Protein AF-A0A3D3CHS8-F1 (afdb_monomer)

Nearest PDB structures (foldseek):
  8iwb-assembly5_E  TM=4.661E-01  e=5.434E-06  Ureaplasma parvum serovar 3 str. ATCC 700970
  8jrm-assembly1_A  TM=3.631E-01  e=4.627E-04  Ureaplasma parvum serovar 3 str. ATCC 700970

pLDDT: mean 80.18, std 23.28, range [36.84, 98.38]

Secondary structure (DSSP, 8-state):
------SSSSSSSTTTSTTSS----------TTS----EEEEE-SSS-SEEEEE-SSS-SEEEEE-SS---STTEEEE-SSS-SEEEEE-SSS-SEEEEE-SS--B--

Radius of gyration: 22.26 Å; Cα contacts (8 Å, |Δi|>4): 187; chains: 1; bounding box: 51×74×25 Å

Foldseek 3Di:
DDDDPDPPPPVVVVVVVVVPPPPPVLPDPDDLQPAQDWWEEEEDADDWNWAEEEDDPDFQWEAEEDCDDRPHHRYYDYDDDDTPTYYYYDNDDTPGYYYYDNDDTHGD

Mean predicted aligned 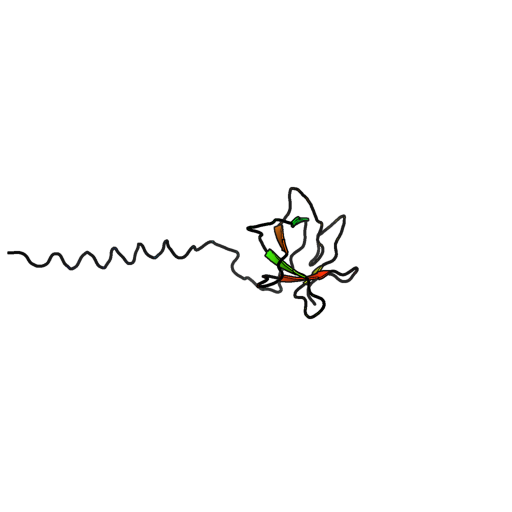error: 12.88 Å

Sequence (108 aa):
MTWAKRGALLLAVAALLALSVGWRPGYAAKGAKERAPHGRVRVVEQSADFRVQVVEHFPDLRVQVVEHFPDKAGRWQFVEHSADFTVQFVTSFPDLRVRFVEAFPGPP

Solvent-accessible surface area (backbone atoms only — not comparable to full-atom values): 6698 Å² total; per-residue (Å²): 138,92,80,80,95,76,79,74,72,73,71,63,58,69,70,65,60,69,76,75,60,80,80,62,87,64,74,75,89,73,53,98,79,76,68,53,72,48,26,35,33,22,83,45,95,68,91,40,80,35,35,33,22,80,41,94,67,89,39,62,29,26,32,22,81,42,96,66,83,32,82,45,42,15,22,36,20,80,41,93,67,89,45,78,49,35,33,21,82,44,95,66,89,55,78,41,37,31,22,84,40,97,65,83,47,14,64,121

Structure (mmCIF, N/CA/C/O backbone):
data_AF-A0A3D3CHS8-F1
#
_entry.id   AF-A0A3D3CHS8-F1
#
loop_
_atom_site.group_PDB
_atom_site.id
_atom_site.type_symbol
_atom_site.label_atom_id
_atom_site.label_alt_id
_atom_site.label_comp_id
_atom_site.label_asym_id
_atom_site.label_entity_id
_atom_site.label_seq_id
_atom_site.pdbx_PDB_ins_code
_atom_site.Cartn_x
_atom_site.Cartn_y
_atom_site.Cartn_z
_atom_site.occupancy
_atom_site.B_iso_or_equiv
_atom_site.auth_seq_id
_atom_site.auth_comp_id
_atom_site.auth_asym_id
_atom_site.auth_atom_id
_atom_site.pdbx_PDB_model_num
ATOM 1 N N . MET A 1 1 ? -39.729 60.023 -3.790 1.00 40.34 1 MET A N 1
ATOM 2 C CA . MET A 1 1 ? -40.207 58.986 -2.846 1.00 40.34 1 MET A CA 1
ATOM 3 C C . MET A 1 1 ? -40.362 57.674 -3.626 1.00 40.34 1 MET A C 1
ATOM 5 O O . MET A 1 1 ? -41.372 57.484 -4.276 1.00 40.34 1 MET A O 1
ATOM 9 N N . THR A 1 2 ? -39.278 56.972 -3.978 1.00 50.12 2 THR A N 1
ATOM 10 C CA . THR A 1 2 ? -38.575 55.895 -3.229 1.00 50.12 2 THR A CA 1
ATOM 11 C C . THR A 1 2 ? -39.355 54.588 -3.052 1.00 50.12 2 THR A C 1
ATOM 13 O O . THR A 1 2 ? -39.673 54.220 -1.930 1.00 50.12 2 THR A O 1
ATOM 16 N N . TRP A 1 3 ? -39.590 53.852 -4.140 1.00 36.84 3 TRP A N 1
ATOM 17 C CA . TRP A 1 3 ? -39.816 52.393 -4.162 1.00 36.84 3 TRP A CA 1
ATOM 18 C C . TRP A 1 3 ? -39.961 52.006 -5.649 1.00 36.84 3 TRP A C 1
ATOM 20 O O . TRP A 1 3 ? -40.650 52.712 -6.362 1.00 36.84 3 TRP A O 1
ATOM 30 N N . ALA A 1 4 ? -39.321 51.026 -6.280 1.00 43.06 4 ALA A N 1
ATOM 31 C CA . ALA A 1 4 ? -38.886 49.722 -5.830 1.00 43.06 4 ALA A CA 1
ATOM 32 C C . ALA A 1 4 ? -37.708 49.240 -6.715 1.00 43.06 4 ALA A C 1
ATOM 34 O O . ALA A 1 4 ? -37.893 48.568 -7.723 1.00 43.06 4 ALA A O 1
ATOM 35 N N . LYS A 1 5 ? -36.461 49.540 -6.325 1.00 47.72 5 LYS A N 1
ATOM 36 C CA . LYS A 1 5 ? -35.252 48.864 -6.847 1.00 47.72 5 LYS A CA 1
ATOM 37 C C . LYS A 1 5 ? -34.983 47.551 -6.092 1.00 47.72 5 LYS A C 1
ATOM 39 O O . LYS A 1 5 ? -33.875 47.314 -5.627 1.00 47.72 5 LYS A O 1
ATOM 44 N N . ARG A 1 6 ? -36.008 46.715 -5.897 1.00 49.75 6 ARG A N 1
ATOM 45 C CA . ARG A 1 6 ? -35.920 45.481 -5.085 1.00 49.75 6 ARG A CA 1
ATOM 46 C C . ARG A 1 6 ? -36.120 44.186 -5.885 1.00 49.75 6 ARG A C 1
ATOM 48 O O . ARG A 1 6 ? -36.362 43.147 -5.292 1.00 49.75 6 ARG A O 1
ATOM 55 N N . GLY A 1 7 ? -35.990 44.236 -7.212 1.00 47.12 7 GLY A N 1
ATOM 56 C CA . GLY A 1 7 ? -36.096 43.053 -8.081 1.00 47.12 7 GLY A CA 1
ATOM 57 C C . GLY A 1 7 ? -34.766 42.471 -8.575 1.00 47.12 7 GLY A C 1
ATOM 58 O O . GLY A 1 7 ? -34.756 41.376 -9.117 1.00 47.12 7 GLY A O 1
ATOM 59 N N . ALA A 1 8 ? -33.640 43.169 -8.396 1.00 51.81 8 ALA A N 1
ATOM 60 C CA . ALA A 1 8 ? -32.375 42.802 -9.049 1.00 51.81 8 ALA A CA 1
ATOM 61 C C . ALA A 1 8 ? -31.335 42.136 -8.127 1.00 51.81 8 ALA A C 1
ATOM 63 O O . ALA A 1 8 ? -30.247 41.808 -8.586 1.00 51.81 8 ALA A O 1
ATOM 64 N N . LEU A 1 9 ? -31.641 41.925 -6.840 1.00 49.34 9 LEU A N 1
ATOM 65 C CA . LEU A 1 9 ? -30.658 41.408 -5.874 1.00 49.34 9 LEU A CA 1
ATOM 66 C C . LEU A 1 9 ? -30.803 39.915 -5.536 1.00 49.34 9 LEU A C 1
ATOM 68 O O . LEU A 1 9 ? -29.982 39.389 -4.795 1.00 49.34 9 LEU A O 1
ATOM 72 N N . LEU A 1 10 ? -31.809 39.220 -6.078 1.00 47.97 10 LEU A N 1
ATOM 73 C CA . LEU A 1 10 ? -32.002 37.782 -5.825 1.00 47.97 10 LEU A CA 1
ATOM 74 C C . LEU A 1 10 ? -31.442 36.873 -6.927 1.00 47.97 10 LEU A C 1
ATOM 76 O O . LEU A 1 10 ? -31.304 35.676 -6.702 1.00 47.97 10 LEU A O 1
ATOM 80 N N . LEU A 1 11 ? -31.034 37.419 -8.078 1.00 47.00 11 LEU A N 1
ATOM 81 C CA . LEU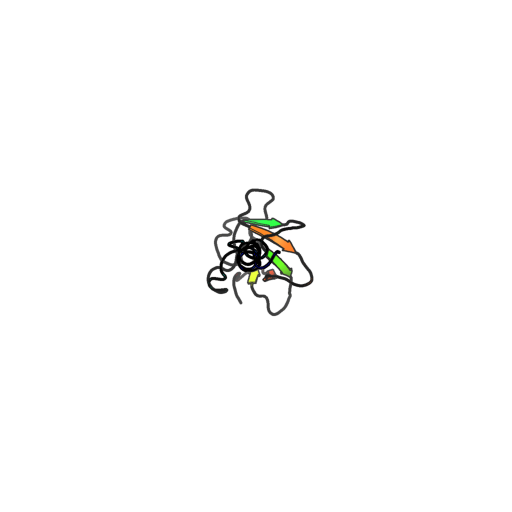 A 1 11 ? -30.380 36.633 -9.135 1.00 47.00 11 LEU A CA 1
ATOM 82 C C . LEU A 1 11 ? -28.844 36.643 -9.057 1.00 47.00 11 LEU A C 1
ATOM 84 O O . LEU A 1 11 ? -28.205 35.798 -9.672 1.00 47.00 11 LEU A O 1
ATOM 88 N N . ALA A 1 12 ? -28.237 37.524 -8.256 1.00 45.50 12 ALA A N 1
ATOM 89 C CA . ALA A 1 12 ? -26.779 37.567 -8.088 1.00 45.50 12 ALA A CA 1
ATOM 90 C C . ALA A 1 12 ? -26.247 36.649 -6.965 1.00 45.50 12 ALA A C 1
ATOM 92 O O . ALA A 1 12 ? -25.054 36.364 -6.927 1.00 45.50 12 ALA A O 1
ATOM 93 N N . VAL A 1 13 ? -27.105 36.144 -6.069 1.00 46.16 13 VAL A N 1
ATOM 94 C CA . VAL A 1 13 ? -26.677 35.261 -4.960 1.00 46.16 13 VAL A CA 1
ATOM 95 C C . VAL A 1 13 ? -26.654 33.781 -5.370 1.00 46.16 13 VAL A C 1
ATOM 97 O O . VAL A 1 13 ? -25.863 33.008 -4.837 1.00 46.16 13 VAL A O 1
ATOM 100 N N . ALA A 1 14 ? -27.429 33.380 -6.382 1.00 45.88 14 ALA A N 1
ATOM 101 C CA . ALA A 1 14 ? -27.421 32.002 -6.885 1.00 45.88 14 ALA A CA 1
ATOM 102 C C . ALA A 1 14 ? -26.152 31.648 -7.691 1.00 45.88 14 ALA A C 1
ATOM 104 O O . ALA A 1 14 ? -25.789 30.479 -7.773 1.00 45.88 14 ALA A O 1
ATOM 105 N N . ALA A 1 15 ? -25.438 32.639 -8.238 1.00 47.59 15 ALA A N 1
ATOM 106 C CA . ALA A 1 15 ? -24.191 32.413 -8.977 1.00 47.59 15 ALA A CA 1
ATOM 107 C C . ALA A 1 15 ? -22.939 32.342 -8.077 1.00 47.59 15 ALA A C 1
ATOM 109 O O . ALA A 1 15 ? -21.900 31.857 -8.514 1.00 47.59 15 ALA A O 1
ATOM 110 N N . LEU A 1 16 ? -23.029 32.780 -6.815 1.00 48.56 16 LEU A N 1
ATOM 111 C CA . LEU A 1 16 ? -21.899 32.787 -5.872 1.00 48.56 16 LEU A CA 1
ATOM 112 C C . LEU A 1 16 ? -21.873 31.585 -4.913 1.00 48.56 16 LEU A C 1
ATOM 114 O O . LEU A 1 16 ? -20.895 31.406 -4.194 1.00 48.56 16 LEU A O 1
ATOM 118 N N . LEU A 1 17 ? -22.887 30.716 -4.939 1.00 46.88 17 LEU A N 1
ATOM 119 C CA . LEU A 1 17 ? -22.896 29.459 -4.174 1.00 46.88 17 LEU A CA 1
ATOM 120 C C . LEU A 1 17 ? -22.395 28.243 -4.973 1.00 46.88 17 LEU A C 1
ATOM 122 O O . LEU A 1 17 ? -22.220 27.169 -4.406 1.00 46.88 17 LEU A O 1
ATOM 126 N N . ALA A 1 18 ? -22.086 28.403 -6.263 1.00 49.03 18 ALA A N 1
ATOM 127 C CA . ALA A 1 18 ? -21.468 27.349 -7.075 1.00 49.03 18 ALA A CA 1
ATOM 128 C C . ALA A 1 18 ? -19.936 27.244 -6.896 1.00 49.03 18 ALA A C 1
ATOM 130 O O . ALA A 1 18 ? -19.305 26.396 -7.520 1.00 49.03 18 ALA A O 1
ATOM 131 N N . LEU A 1 19 ? -19.330 28.077 -6.040 1.00 48.97 19 LEU A N 1
ATOM 132 C CA . LEU A 1 19 ? -17.890 28.051 -5.737 1.00 48.97 19 LEU A CA 1
ATOM 133 C C . LEU A 1 19 ? -17.553 27.475 -4.350 1.00 48.97 19 LEU A C 1
ATOM 135 O O . LEU A 1 19 ? -16.377 27.365 -4.015 1.00 48.97 19 LEU A O 1
ATOM 139 N N . SER A 1 20 ? -18.546 27.071 -3.548 1.00 47.50 20 SER A N 1
ATOM 140 C CA . SER A 1 20 ? -18.326 26.460 -2.223 1.00 47.50 20 SER A CA 1
ATOM 141 C C . SER A 1 20 ? -18.548 24.946 -2.175 1.00 47.50 20 SER A C 1
ATOM 143 O O . SER A 1 20 ? -18.252 24.320 -1.160 1.00 47.50 20 SER A O 1
ATOM 145 N N . VAL A 1 21 ? -18.976 24.321 -3.274 1.00 52.25 21 VAL A N 1
ATOM 146 C CA . VAL A 1 21 ? -18.876 22.868 -3.447 1.00 52.25 21 VAL A CA 1
ATOM 147 C C . VAL A 1 21 ? -17.723 22.632 -4.400 1.00 52.25 21 VAL A C 1
ATOM 149 O O . VAL A 1 21 ? -17.851 22.811 -5.608 1.00 52.25 21 VAL A O 1
ATOM 152 N N . GLY A 1 22 ? -16.565 22.294 -3.836 1.00 49.28 22 GLY A N 1
ATOM 153 C CA . GLY A 1 22 ? -15.388 21.920 -4.599 1.00 49.28 22 GLY A CA 1
ATOM 154 C C . GLY A 1 22 ? -15.696 20.714 -5.475 1.00 49.28 22 GLY A C 1
ATOM 155 O O . GLY A 1 22 ? -15.502 19.575 -5.058 1.00 49.28 22 GLY A O 1
ATOM 156 N N . TRP A 1 23 ? -16.120 20.965 -6.713 1.00 42.31 23 TRP A N 1
ATOM 157 C CA . TRP A 1 23 ? -16.003 20.012 -7.803 1.00 42.31 23 TRP A CA 1
ATOM 158 C C . TRP A 1 23 ? -14.514 19.887 -8.122 1.00 42.31 23 TRP A C 1
ATOM 160 O O . TRP A 1 23 ? -14.000 20.394 -9.115 1.00 42.31 23 TRP A O 1
ATOM 170 N N . ARG A 1 24 ? -13.778 19.218 -7.235 1.00 47.44 24 ARG A N 1
ATOM 171 C CA . ARG A 1 24 ? -12.597 18.498 -7.675 1.00 47.44 24 ARG A CA 1
ATOM 172 C C . ARG A 1 24 ? -13.148 17.420 -8.603 1.00 47.44 24 ARG A C 1
ATOM 174 O O . ARG A 1 24 ? -14.014 16.668 -8.155 1.00 47.44 24 ARG A O 1
ATOM 181 N N . PRO A 1 25 ? -12.682 17.282 -9.852 1.00 39.78 25 PRO A N 1
ATOM 182 C CA . PRO A 1 25 ? -12.816 16.021 -10.560 1.00 39.78 25 PRO A CA 1
ATOM 183 C C . PRO A 1 25 ? -11.917 15.003 -9.837 1.00 39.78 25 PRO A C 1
ATOM 185 O O . PRO A 1 25 ? -10.904 14.553 -10.356 1.00 39.78 25 PRO A O 1
ATOM 188 N N . GLY A 1 26 ? -12.240 14.693 -8.581 1.00 45.28 26 GLY A N 1
ATOM 189 C CA . GLY A 1 26 ? -11.785 13.498 -7.915 1.00 45.28 26 GLY A CA 1
ATOM 190 C C . GLY A 1 26 ? -12.512 12.392 -8.635 1.00 45.28 26 GLY A C 1
ATOM 191 O O . GLY A 1 26 ? -13.731 12.305 -8.509 1.00 45.28 26 GLY A O 1
ATOM 192 N N . TYR A 1 27 ? -11.768 11.695 -9.495 1.00 53.47 27 TYR A N 1
ATOM 193 C CA . TYR A 1 27 ? -12.073 10.382 -10.041 1.00 53.47 27 TYR A CA 1
ATOM 194 C C . TYR A 1 27 ? -13.514 9.970 -9.774 1.00 53.47 27 TYR A C 1
ATOM 196 O O . TYR A 1 27 ? -13.826 9.395 -8.731 1.00 53.47 27 TYR A O 1
ATOM 204 N N . ALA A 1 28 ? -14.396 10.321 -10.716 1.00 42.16 28 ALA A N 1
ATOM 205 C CA . ALA A 1 28 ? -15.719 9.734 -10.778 1.00 42.16 28 ALA A CA 1
ATOM 206 C C . ALA A 1 28 ? -15.552 8.242 -10.500 1.00 42.16 28 ALA A C 1
ATOM 208 O O . ALA A 1 28 ? -14.757 7.586 -11.179 1.00 42.16 28 ALA A O 1
ATOM 209 N N . ALA A 1 29 ? -16.241 7.763 -9.465 1.00 47.03 29 ALA A N 1
ATOM 210 C CA . ALA A 1 29 ? -16.285 6.377 -9.046 1.00 47.03 29 ALA A CA 1
ATOM 211 C C . ALA A 1 29 ? -16.822 5.520 -10.203 1.00 47.03 29 ALA A C 1
ATOM 213 O O . ALA A 1 29 ? -17.993 5.157 -10.262 1.00 47.03 29 ALA A O 1
ATOM 214 N N . LYS A 1 30 ? -15.963 5.243 -11.182 1.00 40.25 30 LYS A N 1
ATOM 215 C CA . LYS A 1 30 ? -16.175 4.256 -12.224 1.00 40.25 30 LYS A CA 1
ATOM 216 C C . LYS A 1 30 ? -15.706 2.933 -11.644 1.00 40.25 30 LYS A C 1
ATOM 218 O O . LYS A 1 30 ? -14.512 2.697 -11.530 1.00 40.25 30 LYS A O 1
ATOM 223 N N . GLY A 1 31 ? -16.679 2.125 -11.231 1.00 39.53 31 GLY A N 1
ATOM 224 C CA . GLY A 1 31 ? -16.539 0.692 -10.987 1.00 39.53 31 GLY A CA 1
ATOM 225 C C . GLY A 1 31 ? -15.470 0.305 -9.966 1.00 39.53 31 GLY A C 1
ATOM 226 O O . GLY A 1 31 ? -14.340 0.010 -10.332 1.00 39.53 31 GLY A O 1
ATOM 227 N N . ALA A 1 32 ? -15.858 0.140 -8.701 1.00 46.47 32 ALA A N 1
ATOM 228 C CA . ALA A 1 32 ? -15.010 -0.412 -7.633 1.00 46.47 32 ALA A CA 1
ATOM 229 C C . ALA A 1 32 ? -14.405 -1.812 -7.929 1.00 46.47 32 ALA A C 1
ATOM 231 O O . ALA A 1 32 ? -13.572 -2.295 -7.169 1.00 46.47 32 ALA A O 1
ATOM 232 N N . LYS A 1 33 ? -14.785 -2.468 -9.037 1.00 43.28 33 LYS A N 1
ATOM 233 C CA . LYS A 1 33 ? -14.165 -3.709 -9.531 1.00 43.28 33 LYS A CA 1
ATOM 234 C C . LYS A 1 33 ? -13.064 -3.509 -10.580 1.00 43.28 33 LYS A C 1
ATOM 236 O O . LYS A 1 33 ? -12.317 -4.451 -10.820 1.00 43.28 33 LYS A O 1
ATOM 241 N N . GLU A 1 34 ? -12.954 -2.351 -11.232 1.00 50.28 34 GLU A N 1
ATOM 242 C CA . GLU A 1 34 ? -12.261 -2.287 -12.529 1.00 50.28 34 GLU A CA 1
ATOM 243 C C . GLU A 1 34 ? -10.765 -1.944 -12.466 1.00 50.28 34 GLU A C 1
ATOM 245 O O . GLU A 1 34 ? -10.075 -2.130 -13.460 1.00 50.28 34 GLU A O 1
ATOM 250 N N . ARG A 1 35 ? -10.198 -1.561 -11.314 1.00 67.94 35 ARG A N 1
ATOM 251 C CA . ARG A 1 35 ? -8.733 -1.577 -11.103 1.00 67.94 35 ARG A CA 1
ATOM 252 C C . ARG A 1 35 ? -8.407 -1.524 -9.615 1.00 67.94 35 ARG A C 1
ATOM 254 O O . ARG A 1 35 ? -8.238 -0.455 -9.043 1.00 67.94 35 ARG A O 1
ATOM 261 N N . ALA A 1 36 ? -8.299 -2.690 -8.984 1.00 85.88 36 ALA A N 1
ATOM 262 C CA . ALA A 1 36 ? -7.646 -2.788 -7.682 1.00 85.88 36 ALA A CA 1
ATOM 263 C C . ALA A 1 36 ? -6.252 -2.123 -7.753 1.00 85.88 36 ALA A C 1
ATOM 265 O O . ALA A 1 36 ? -5.477 -2.462 -8.663 1.00 85.88 36 ALA A O 1
ATOM 266 N N . PRO A 1 37 ? -5.935 -1.177 -6.847 1.00 92.19 37 PRO A N 1
ATOM 267 C CA . PRO A 1 37 ? -4.715 -0.390 -6.943 1.00 92.19 37 PRO A CA 1
ATOM 268 C C . PRO A 1 37 ? -3.481 -1.289 -6.879 1.00 92.19 37 PRO A C 1
ATOM 270 O O . PRO A 1 37 ? -3.394 -2.231 -6.084 1.00 92.19 37 PRO A O 1
ATOM 273 N N . HIS A 1 38 ? -2.538 -1.001 -7.763 1.00 96.12 38 HIS A N 1
ATOM 274 C CA . HIS A 1 38 ? -1.247 -1.660 -7.894 1.00 96.12 38 HIS A CA 1
ATOM 275 C C . HIS A 1 38 ? -0.246 -0.661 -8.456 1.00 96.12 38 HIS A C 1
ATOM 277 O O . HIS A 1 38 ? -0.649 0.321 -9.081 1.00 96.12 38 HIS A O 1
ATOM 283 N N . GLY A 1 39 ? 1.034 -0.905 -8.216 1.00 97.25 39 GLY A N 1
ATOM 284 C CA . GLY A 1 39 ? 2.101 -0.024 -8.671 1.00 97.25 39 GLY A CA 1
ATOM 285 C C . GLY A 1 39 ? 3.084 0.324 -7.565 1.00 97.25 39 GLY A C 1
ATOM 286 O O . GLY A 1 39 ? 3.168 -0.334 -6.522 1.00 97.25 39 GLY A O 1
ATOM 287 N N . ARG A 1 40 ? 3.844 1.381 -7.822 1.00 98.19 40 ARG A N 1
ATOM 288 C CA . ARG A 1 40 ? 4.758 1.994 -6.867 1.00 98.19 40 ARG A CA 1
ATOM 289 C C . ARG A 1 40 ? 3.968 2.838 -5.881 1.00 98.19 40 ARG A C 1
ATOM 291 O O . ARG A 1 40 ? 3.214 3.723 -6.281 1.00 98.19 40 ARG A O 1
ATOM 298 N N . VAL A 1 41 ? 4.173 2.589 -4.599 1.00 98.25 41 VAL A N 1
ATOM 299 C CA . VAL A 1 41 ? 3.406 3.184 -3.510 1.00 98.25 41 VAL A CA 1
ATOM 300 C C . VAL A 1 41 ? 4.334 3.979 -2.614 1.00 98.25 41 VAL A C 1
ATOM 302 O O . VAL A 1 41 ? 5.355 3.467 -2.161 1.00 98.25 41 VAL A O 1
ATOM 305 N N . ARG A 1 42 ? 3.965 5.219 -2.307 1.00 98.25 42 ARG A N 1
ATOM 306 C CA . ARG A 1 42 ? 4.651 6.007 -1.280 1.00 98.25 42 ARG A CA 1
ATOM 307 C C . ARG A 1 42 ? 3.757 6.181 -0.065 1.00 98.25 42 ARG A C 1
ATOM 309 O O . ARG A 1 42 ? 2.593 6.551 -0.194 1.00 98.25 42 ARG A O 1
ATOM 316 N N . VAL A 1 43 ? 4.315 5.957 1.118 1.00 98.19 43 VAL A N 1
ATOM 317 C CA . VAL A 1 43 ? 3.625 6.241 2.380 1.00 98.19 43 VAL A CA 1
ATOM 318 C C . VAL A 1 43 ? 3.820 7.714 2.729 1.00 98.19 43 VAL A C 1
ATOM 320 O O . VAL A 1 43 ? 4.938 8.226 2.655 1.00 98.19 43 VAL A O 1
ATOM 323 N N . VAL A 1 44 ? 2.737 8.401 3.081 1.00 97.31 44 VAL A N 1
ATOM 324 C CA . VAL A 1 44 ? 2.752 9.813 3.486 1.00 97.31 44 VAL A CA 1
ATOM 325 C C . VAL A 1 44 ? 1.914 10.018 4.744 1.00 97.31 44 VAL A C 1
ATOM 327 O O . VAL A 1 44 ? 1.017 9.233 5.050 1.00 97.31 44 VAL A O 1
ATOM 330 N N . GLU A 1 45 ? 2.194 11.092 5.476 1.00 95.88 45 GLU A N 1
ATOM 331 C CA . GLU A 1 45 ? 1.503 11.379 6.737 1.00 95.88 45 GLU A CA 1
ATOM 332 C C . GLU A 1 45 ? 0.149 12.066 6.543 1.00 95.88 45 GLU A C 1
ATOM 334 O O . GLU A 1 45 ? -0.729 11.920 7.390 1.00 95.88 45 GLU A O 1
ATOM 339 N N . GLN A 1 46 ? -0.037 12.822 5.455 1.00 92.94 46 GLN A N 1
ATOM 340 C CA . GLN A 1 46 ? -1.246 13.605 5.188 1.00 92.94 46 GLN A CA 1
ATOM 341 C C . GLN A 1 46 ? -1.510 13.732 3.685 1.00 92.94 46 GLN A C 1
ATOM 343 O O . GLN A 1 46 ? -0.583 13.683 2.880 1.00 92.94 46 GLN A O 1
ATOM 348 N N . SER A 1 47 ? -2.776 13.967 3.321 1.00 92.19 47 SER A N 1
ATOM 349 C CA . SER A 1 47 ? -3.221 14.206 1.935 1.00 92.19 47 SER A CA 1
ATOM 350 C C . SER A 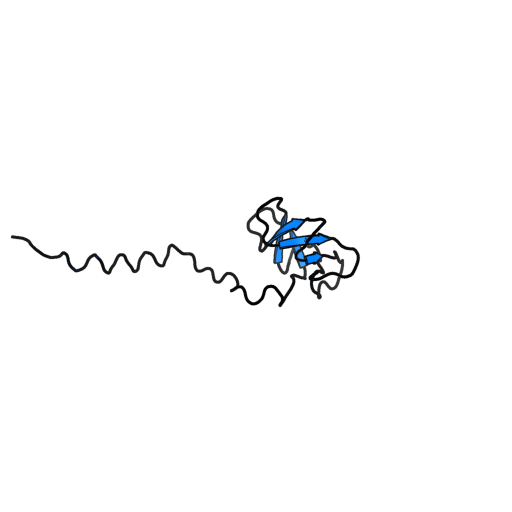1 47 ? -2.847 13.091 0.947 1.00 92.19 47 SER A C 1
ATOM 352 O O . SER A 1 47 ? -2.526 13.374 -0.205 1.00 92.19 47 SER A O 1
ATOM 354 N N . ALA A 1 48 ? -2.882 11.835 1.401 1.00 96.00 48 ALA A N 1
ATOM 355 C CA . ALA A 1 48 ? -2.702 10.678 0.533 1.00 96.00 48 ALA A CA 1
ATOM 356 C C . ALA A 1 48 ? -3.870 10.501 -0.449 1.00 96.00 48 ALA A C 1
ATOM 358 O O . ALA A 1 48 ? -4.991 10.929 -0.169 1.00 96.00 48 ALA A O 1
ATOM 359 N N . ASP A 1 49 ? -3.619 9.791 -1.549 1.00 96.50 49 ASP A N 1
ATOM 360 C CA . ASP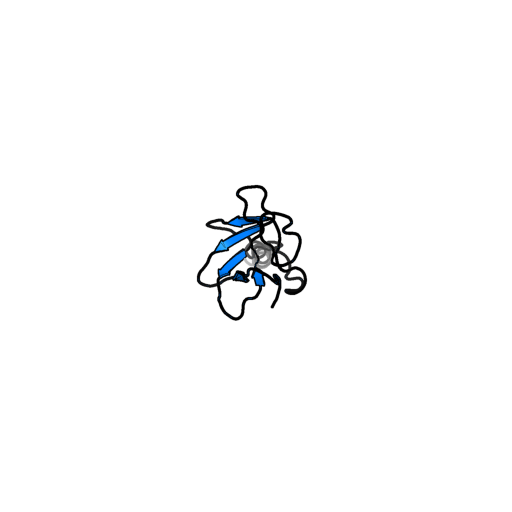 A 1 49 ? -4.655 9.380 -2.502 1.00 96.50 49 ASP A CA 1
ATOM 361 C C . ASP A 1 49 ? -5.635 8.380 -1.869 1.00 96.50 49 ASP A C 1
ATOM 363 O O . ASP A 1 49 ? -6.838 8.448 -2.121 1.00 96.50 49 ASP A O 1
ATOM 367 N N . PHE A 1 50 ? -5.131 7.477 -1.015 1.00 95.81 50 PHE A N 1
ATOM 368 C CA . PHE A 1 50 ? -5.946 6.503 -0.284 1.00 95.81 50 PHE A CA 1
ATOM 369 C C . PHE A 1 50 ? -5.583 6.440 1.201 1.00 95.81 50 PHE A C 1
ATOM 371 O O . PHE A 1 50 ? -4.416 6.267 1.568 1.00 95.81 50 PHE A O 1
ATOM 378 N N . ARG A 1 51 ? -6.595 6.469 2.071 1.00 96.88 51 ARG A N 1
ATOM 379 C CA . ARG A 1 51 ? -6.453 6.070 3.475 1.00 96.88 51 ARG A CA 1
ATOM 380 C C . ARG A 1 51 ? -6.651 4.566 3.594 1.00 96.88 51 ARG A C 1
ATOM 382 O O . ARG A 1 51 ? -7.725 4.040 3.299 1.00 96.88 51 ARG A O 1
ATOM 389 N N . VAL A 1 52 ? -5.609 3.875 4.030 1.00 97.88 52 VAL A N 1
ATOM 390 C CA . VAL A 1 52 ? -5.546 2.416 4.085 1.00 97.88 52 VAL A CA 1
ATOM 391 C C . VAL A 1 52 ? -5.673 1.952 5.526 1.00 97.88 52 VAL A C 1
ATOM 393 O O . VAL A 1 52 ? -4.883 2.350 6.380 1.00 97.88 52 VAL A O 1
ATOM 396 N N . GLN A 1 53 ? -6.626 1.065 5.792 1.00 98.31 53 GLN A N 1
ATOM 397 C CA . GLN A 1 53 ? -6.677 0.323 7.050 1.00 98.31 53 GLN A CA 1
ATOM 398 C C . GLN A 1 53 ? -6.201 -1.106 6.814 1.00 98.31 53 GLN A C 1
ATOM 400 O O . GLN A 1 53 ? -6.706 -1.795 5.930 1.00 98.31 53 GLN A O 1
ATOM 405 N N . VAL A 1 54 ? -5.252 -1.566 7.626 1.00 98.12 54 VAL A N 1
ATOM 406 C CA . VAL A 1 54 ? -4.804 -2.962 7.596 1.00 98.12 54 VAL A CA 1
ATOM 407 C C . VAL A 1 54 ? -5.755 -3.806 8.441 1.00 98.12 54 VAL A C 1
ATOM 409 O O . VAL A 1 54 ? -6.011 -3.475 9.598 1.00 98.12 54 VAL A O 1
ATOM 412 N N . VAL A 1 55 ? -6.295 -4.879 7.864 1.00 97.88 55 VAL A N 1
ATOM 413 C CA . VAL A 1 55 ? -7.270 -5.769 8.510 1.00 97.88 55 VAL A CA 1
ATOM 414 C C . VAL A 1 55 ? -6.907 -7.237 8.305 1.00 97.88 55 VAL A C 1
ATOM 416 O O . VAL A 1 55 ? -6.267 -7.611 7.323 1.00 97.88 55 VAL A O 1
ATOM 419 N N . GLU A 1 56 ? -7.367 -8.091 9.216 1.00 97.19 56 GLU A N 1
ATOM 420 C CA . GLU A 1 56 ? -7.204 -9.544 9.098 1.00 97.19 56 GLU A CA 1
ATOM 421 C C . GLU A 1 56 ? -8.345 -10.201 8.301 1.00 97.19 56 GLU A C 1
ATOM 423 O O . GLU A 1 56 ? -8.120 -11.103 7.484 1.00 97.19 56 GLU A O 1
ATOM 428 N N . HIS A 1 57 ? -9.575 -9.717 8.489 1.00 95.69 57 HIS A N 1
ATOM 429 C CA . HIS A 1 57 ? -10.786 -10.279 7.894 1.00 95.69 57 HIS A CA 1
ATOM 430 C C . HIS A 1 57 ? -11.525 -9.253 7.038 1.00 95.69 57 HIS A C 1
ATOM 432 O O . HIS A 1 57 ? -11.490 -8.055 7.312 1.00 95.69 57 HIS A O 1
ATOM 438 N N . PHE A 1 58 ? -12.221 -9.755 6.014 1.00 94.50 58 PHE A N 1
ATOM 439 C CA . PHE A 1 58 ? -13.003 -8.959 5.061 1.00 94.50 58 PHE A CA 1
ATOM 440 C C . PHE A 1 58 ? -12.223 -7.786 4.428 1.00 94.50 58 PHE A C 1
ATOM 442 O O . PHE A 1 58 ? -12.726 -6.659 4.432 1.00 94.50 58 PHE A O 1
ATOM 449 N N . PRO A 1 59 ? -10.999 -8.014 3.905 1.00 96.62 59 PRO A N 1
ATOM 450 C CA . PRO A 1 59 ? -10.284 -6.971 3.183 1.00 96.62 59 PRO A CA 1
ATOM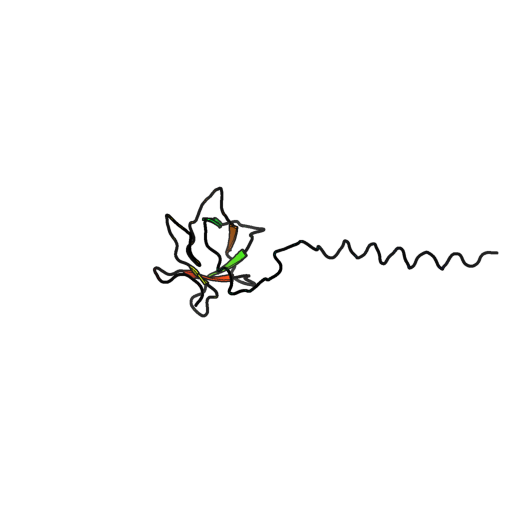 451 C C . PRO A 1 59 ? -11.009 -6.638 1.877 1.00 96.62 59 PRO A C 1
ATOM 453 O O . PRO A 1 59 ? -11.635 -7.504 1.273 1.00 96.62 59 PRO A O 1
ATOM 456 N N . ASP A 1 60 ? -10.859 -5.406 1.407 1.00 95.94 60 ASP A N 1
ATOM 457 C CA . ASP A 1 60 ? -11.269 -5.007 0.059 1.00 95.94 60 ASP A CA 1
ATOM 458 C C . ASP A 1 60 ? -10.189 -5.391 -0.972 1.00 95.94 60 ASP A C 1
ATOM 460 O O . ASP A 1 60 ? -10.489 -5.654 -2.137 1.00 95.94 60 ASP A O 1
ATOM 464 N N . LEU A 1 61 ? -8.924 -5.464 -0.534 1.00 96.69 61 LEU A N 1
ATOM 465 C CA . LEU A 1 61 ? -7.775 -5.829 -1.359 1.00 96.69 61 LEU A CA 1
ATOM 466 C C . LEU A 1 61 ? -6.762 -6.689 -0.590 1.00 96.69 61 LEU A C 1
ATOM 468 O O . LEU A 1 61 ? -6.298 -6.315 0.489 1.00 96.69 61 LEU A O 1
ATOM 472 N N . ARG A 1 62 ? -6.350 -7.816 -1.177 1.00 97.81 62 ARG A N 1
ATOM 473 C CA . ARG A 1 62 ? -5.145 -8.540 -0.753 1.00 97.81 62 ARG A CA 1
ATOM 474 C C . ARG A 1 62 ? -3.924 -7.898 -1.402 1.00 97.81 62 ARG A C 1
ATOM 476 O O . ARG A 1 62 ? -3.856 -7.8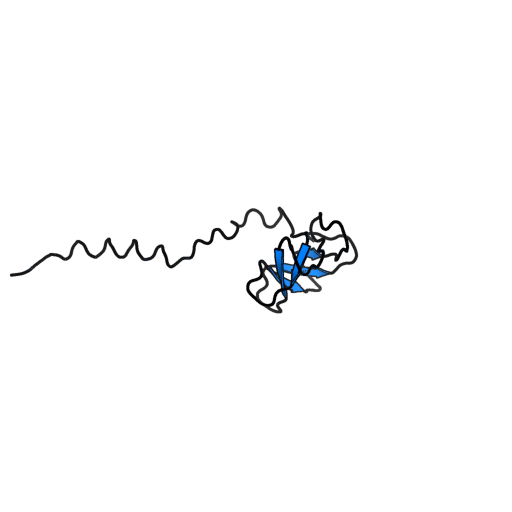28 -2.631 1.00 97.81 62 ARG A O 1
ATOM 483 N N . VAL A 1 63 ? -2.978 -7.437 -0.590 1.00 98.06 63 VAL A N 1
ATOM 484 C CA . VAL A 1 63 ? -1.752 -6.785 -1.053 1.00 98.06 63 VAL A CA 1
ATOM 485 C C . VAL A 1 63 ? -0.551 -7.697 -0.855 1.00 98.06 63 VAL A C 1
ATOM 487 O O . VAL A 1 63 ? -0.282 -8.144 0.252 1.00 98.06 63 VAL A O 1
ATOM 490 N N . GLN A 1 64 ? 0.196 -7.930 -1.924 1.00 98.38 64 GLN A N 1
ATOM 491 C CA . GLN A 1 64 ? 1.515 -8.540 -1.884 1.00 98.38 64 GLN A CA 1
ATOM 492 C C . GLN A 1 64 ? 2.559 -7.446 -2.091 1.00 98.38 64 GLN A C 1
ATOM 494 O O . GLN A 1 64 ? 2.491 -6.687 -3.064 1.00 98.38 64 GLN A O 1
ATOM 499 N N . VAL A 1 65 ? 3.527 -7.373 -1.182 1.00 98.25 65 VAL A N 1
ATOM 500 C CA . VAL A 1 65 ? 4.670 -6.471 -1.327 1.00 98.25 65 VAL A CA 1
ATOM 501 C C . VAL A 1 65 ? 5.677 -7.118 -2.268 1.00 98.25 65 VAL A C 1
ATOM 503 O O . VAL A 1 65 ? 6.016 -8.286 -2.102 1.00 98.25 65 VAL A O 1
ATOM 506 N N . VAL A 1 66 ? 6.127 -6.379 -3.278 1.00 97.69 66 VAL A N 1
ATOM 507 C CA . VAL A 1 66 ? 7.064 -6.880 -4.288 1.00 97.69 66 VAL A CA 1
ATOM 508 C C . VAL A 1 66 ? 8.219 -5.911 -4.497 1.00 97.69 66 VAL A C 1
ATOM 510 O O . VAL A 1 66 ? 8.049 -4.698 -4.395 1.00 97.69 66 VAL A O 1
ATOM 513 N N . GLU A 1 67 ? 9.389 -6.445 -4.843 1.00 97.69 67 GLU A N 1
ATOM 514 C CA . GLU A 1 67 ? 10.569 -5.637 -5.183 1.00 97.69 67 GLU A CA 1
ATOM 515 C C . GLU A 1 67 ? 10.538 -5.130 -6.630 1.00 97.69 67 GLU A C 1
ATOM 517 O O . GLU A 1 67 ? 11.068 -4.061 -6.923 1.00 97.69 67 GLU A O 1
ATOM 522 N N . HIS A 1 68 ? 9.894 -5.871 -7.538 1.00 95.00 68 HIS A N 1
ATOM 523 C CA . HIS A 1 68 ? 9.836 -5.567 -8.967 1.00 95.00 68 HIS A CA 1
ATOM 524 C C . HIS A 1 68 ? 8.465 -5.906 -9.563 1.00 95.00 68 HIS A C 1
ATOM 526 O O . HIS A 1 68 ? 7.735 -6.751 -9.045 1.00 95.00 68 HIS A O 1
ATOM 532 N N . PHE A 1 69 ? 8.148 -5.271 -10.697 1.00 93.06 69 PHE A N 1
ATOM 533 C CA . PHE A 1 69 ? 6.940 -5.514 -11.498 1.00 93.06 69 PHE A CA 1
ATOM 534 C C . PHE A 1 69 ? 5.628 -5.459 -10.688 1.00 93.06 69 PHE A C 1
ATOM 536 O O . PHE A 1 69 ? 4.902 -6.457 -10.598 1.00 93.06 69 PHE A O 1
ATOM 543 N N . PRO A 1 70 ? 5.275 -4.296 -10.109 1.00 95.94 70 PRO A N 1
ATOM 544 C CA . PRO A 1 70 ? 3.994 -4.105 -9.434 1.00 95.94 70 PRO A CA 1
ATOM 545 C C . PRO A 1 70 ? 2.854 -3.881 -10.449 1.00 95.94 70 PRO A C 1
ATOM 547 O O . PRO A 1 70 ? 2.087 -2.933 -10.349 1.00 95.94 70 PRO A O 1
ATOM 550 N N . ASP A 1 71 ? 2.757 -4.737 -11.467 1.00 93.12 71 ASP A N 1
ATOM 551 C CA . ASP A 1 71 ? 1.941 -4.555 -12.678 1.00 93.12 71 ASP A CA 1
ATOM 552 C C . ASP A 1 71 ? 0.591 -5.296 -12.648 1.00 93.12 71 ASP A C 1
ATOM 554 O O . ASP A 1 71 ? -0.145 -5.309 -13.634 1.00 93.12 71 ASP A O 1
ATOM 558 N N . LYS A 1 72 ? 0.246 -5.935 -11.521 1.00 93.50 72 LYS A N 1
ATOM 559 C CA . LYS A 1 72 ? -1.069 -6.568 -11.321 1.00 93.50 72 LYS A CA 1
ATOM 560 C C . LYS A 1 72 ? -1.712 -6.105 -10.028 1.00 93.50 72 LYS A C 1
ATOM 562 O O . LYS A 1 72 ? -1.017 -5.834 -9.055 1.00 93.50 72 LYS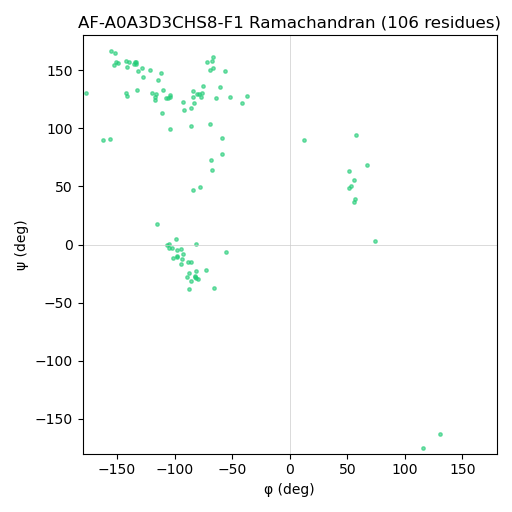 A O 1
ATOM 567 N N . ALA A 1 73 ? -3.043 -6.123 -10.023 1.00 94.38 73 ALA A N 1
ATOM 568 C CA . ALA A 1 73 ? -3.897 -5.838 -8.876 1.00 94.38 73 ALA A CA 1
ATOM 569 C C . ALA A 1 73 ? -3.326 -6.372 -7.552 1.00 94.38 73 ALA A C 1
ATOM 571 O O . ALA A 1 73 ? -2.990 -7.551 -7.442 1.00 94.38 73 ALA A O 1
ATOM 572 N N . GLY A 1 74 ? -3.229 -5.494 -6.552 1.00 95.19 74 GLY A N 1
ATOM 573 C CA . GLY A 1 74 ? -2.734 -5.851 -5.227 1.00 95.19 74 GLY A CA 1
ATOM 574 C C . GLY A 1 74 ? -1.222 -6.067 -5.131 1.00 95.19 74 GLY A C 1
ATOM 575 O O . GLY A 1 74 ? -0.757 -6.403 -4.055 1.00 95.19 74 GLY A O 1
ATOM 576 N N . ARG A 1 75 ? -0.421 -5.870 -6.187 1.00 97.69 75 ARG A N 1
ATOM 577 C CA . ARG A 1 75 ? 1.046 -5.852 -6.052 1.00 97.69 75 ARG A CA 1
ATOM 578 C C . ARG A 1 75 ? 1.548 -4.438 -5.823 1.00 97.69 75 ARG A C 1
ATOM 580 O O . ARG A 1 75 ? 1.354 -3.567 -6.671 1.00 97.69 75 ARG A O 1
ATOM 587 N N . TRP A 1 76 ? 2.138 -4.212 -4.654 1.00 98.38 76 TRP A N 1
ATOM 588 C CA . TRP A 1 76 ? 2.618 -2.905 -4.217 1.00 98.38 76 TRP A CA 1
ATOM 589 C C . TRP A 1 76 ? 4.132 -2.943 -4.056 1.00 98.38 76 TRP A C 1
ATOM 591 O O . TRP A 1 76 ? 4.672 -3.820 -3.385 1.00 98.38 76 TRP A O 1
ATOM 601 N N . GLN A 1 77 ? 4.809 -1.970 -4.654 1.00 98.38 77 GLN A N 1
ATOM 602 C CA . GLN A 1 77 ? 6.237 -1.742 -4.462 1.00 98.38 77 GLN A CA 1
ATOM 603 C C . GLN A 1 77 ? 6.412 -0.437 -3.693 1.00 98.38 77 GLN A C 1
ATOM 605 O O . GLN A 1 77 ? 6.092 0.627 -4.218 1.00 98.38 77 GLN A O 1
ATOM 610 N N . PHE A 1 78 ? 6.908 -0.485 -2.460 1.00 98.31 78 PHE A N 1
ATOM 611 C CA . PHE A 1 78 ? 7.100 0.739 -1.686 1.00 98.31 78 PHE A CA 1
ATOM 612 C C . PHE A 1 78 ? 8.338 1.510 -2.155 1.00 98.31 78 PHE A C 1
ATOM 614 O O . PHE A 1 78 ? 9.413 0.933 -2.302 1.00 98.31 78 PHE A O 1
ATOM 621 N N . VAL A 1 79 ? 8.180 2.813 -2.403 1.00 97.56 79 VAL A N 1
ATOM 622 C CA . VAL A 1 79 ? 9.241 3.701 -2.904 1.00 97.56 79 VAL A CA 1
ATOM 623 C C . VAL A 1 79 ? 9.198 5.069 -2.221 1.00 97.56 79 VAL A C 1
ATOM 625 O O . VAL A 1 79 ? 8.149 5.522 -1.761 1.00 97.56 79 VAL A O 1
ATOM 628 N N . GLU A 1 80 ? 10.330 5.774 -2.216 1.00 96.56 80 GLU A N 1
ATOM 629 C CA . GLU A 1 80 ? 10.418 7.149 -1.697 1.00 96.56 80 GLU A CA 1
ATOM 630 C C . GLU A 1 80 ? 10.046 8.209 -2.746 1.00 96.56 80 GLU A C 1
ATOM 632 O O . GLU A 1 80 ? 9.485 9.259 -2.421 1.00 96.56 80 GLU A O 1
ATOM 637 N N . HIS A 1 81 ? 10.317 7.933 -4.024 1.00 94.62 81 HIS A N 1
ATOM 638 C CA . HIS A 1 81 ? 10.139 8.874 -5.129 1.00 94.62 81 HIS A CA 1
ATOM 639 C C . HIS A 1 81 ? 9.467 8.214 -6.332 1.00 94.62 81 HIS A C 1
ATOM 641 O O . HIS A 1 81 ? 9.579 7.008 -6.538 1.00 94.62 81 HIS A O 1
ATOM 647 N N . SER A 1 82 ? 8.812 9.030 -7.165 1.00 94.38 82 SER A N 1
ATOM 648 C CA . SER A 1 82 ? 8.137 8.584 -8.393 1.00 94.38 82 SER A CA 1
ATOM 649 C C . SER A 1 82 ? 7.088 7.491 -8.155 1.00 94.38 82 SER A C 1
ATOM 651 O O . SER A 1 82 ? 6.994 6.547 -8.932 1.00 94.38 82 SER A O 1
ATOM 653 N N . ALA A 1 83 ? 6.327 7.592 -7.064 1.00 96.38 83 ALA A N 1
ATOM 654 C CA . ALA A 1 83 ? 5.211 6.688 -6.815 1.00 96.38 83 ALA A CA 1
ATOM 655 C C . ALA A 1 83 ? 4.066 6.937 -7.804 1.00 96.38 83 ALA A C 1
ATOM 657 O O . ALA A 1 83 ? 3.866 8.064 -8.259 1.00 96.38 83 ALA A O 1
ATOM 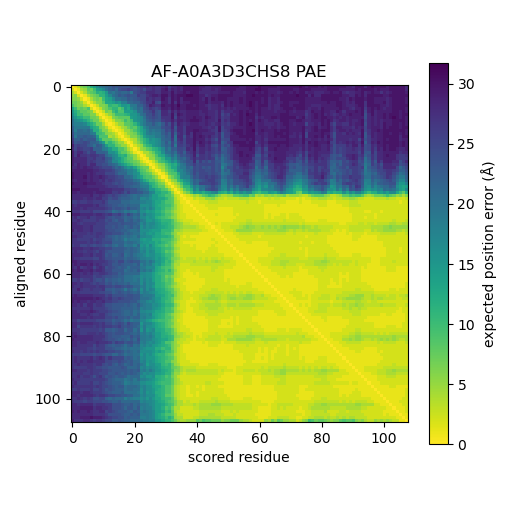658 N N . ASP A 1 84 ? 3.313 5.882 -8.105 1.00 96.94 84 ASP A N 1
ATOM 659 C CA . ASP A 1 84 ? 2.115 5.959 -8.941 1.00 96.94 84 ASP A CA 1
ATOM 660 C C . ASP A 1 84 ? 0.916 6.473 -8.126 1.00 96.94 84 ASP A C 1
ATOM 662 O O . ASP A 1 84 ? 0.034 7.131 -8.672 1.00 96.94 84 ASP A O 1
ATOM 666 N N . PHE A 1 85 ? 0.905 6.202 -6.814 1.00 96.75 85 PHE A N 1
ATOM 667 C CA . PHE A 1 85 ? -0.034 6.769 -5.845 1.00 96.75 85 PHE A CA 1
ATOM 668 C C . PHE A 1 85 ? 0.547 6.763 -4.424 1.00 96.75 85 PHE A C 1
ATOM 670 O O . PHE A 1 85 ? 1.554 6.112 -4.117 1.00 96.75 85 PHE A O 1
ATOM 677 N N . THR A 1 86 ? -0.111 7.499 -3.538 1.00 97.69 86 THR A N 1
ATOM 678 C CA . THR A 1 86 ? 0.247 7.654 -2.132 1.00 97.69 86 THR A CA 1
ATOM 679 C C . THR A 1 86 ? -0.774 7.001 -1.210 1.00 97.69 86 THR A C 1
ATOM 681 O O . THR A 1 86 ? -1.972 6.968 -1.494 1.00 97.6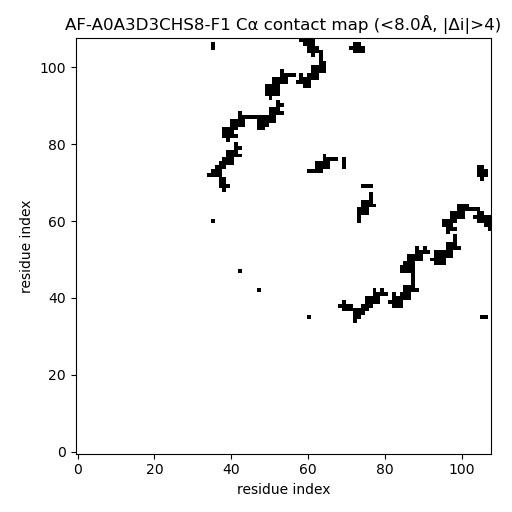9 86 THR A O 1
ATOM 684 N N . VAL A 1 87 ? -0.298 6.485 -0.077 1.00 98.12 87 VAL A N 1
ATOM 685 C CA . VAL A 1 87 ? -1.150 5.906 0.967 1.00 98.12 87 VAL A CA 1
ATOM 686 C C . VAL A 1 87 ? -0.860 6.524 2.325 1.00 98.12 87 VAL A C 1
ATOM 688 O O . VAL A 1 87 ? 0.288 6.815 2.659 1.00 98.12 87 VAL A O 1
ATOM 691 N N . GLN A 1 88 ? -1.910 6.677 3.123 1.00 98.25 88 GLN A N 1
ATOM 692 C CA . GLN A 1 88 ? -1.825 6.998 4.543 1.00 98.25 88 GLN A CA 1
ATOM 693 C C . GLN A 1 88 ? -2.423 5.833 5.323 1.00 98.25 88 GLN A C 1
ATOM 695 O O . GLN A 1 88 ? -3.578 5.470 5.099 1.00 98.25 88 GLN A O 1
ATOM 700 N N . PHE A 1 89 ? -1.670 5.250 6.251 1.00 98.19 89 PHE A N 1
ATOM 701 C CA . PHE A 1 89 ? -2.216 4.210 7.118 1.00 98.19 89 PHE A CA 1
ATOM 702 C C . PHE A 1 89 ? -3.053 4.827 8.238 1.00 98.19 89 PHE A C 1
ATOM 704 O O . PHE A 1 89 ? -2.602 5.737 8.931 1.00 98.19 89 PHE A O 1
ATOM 711 N N . VAL A 1 90 ? -4.276 4.328 8.414 1.00 97.31 90 VAL A N 1
ATOM 712 C CA . VAL A 1 90 ? -5.237 4.823 9.406 1.00 97.31 90 VAL A CA 1
ATOM 713 C C . VAL A 1 90 ? -5.895 3.670 10.158 1.00 97.31 90 VAL A C 1
ATOM 715 O O . VAL A 1 90 ? -5.986 2.545 9.668 1.00 97.31 90 VAL A O 1
ATOM 718 N N . THR A 1 91 ? -6.404 3.958 11.353 1.00 96.62 91 THR A N 1
ATOM 719 C CA . THR A 1 91 ? -7.148 2.993 12.180 1.00 96.62 91 THR A CA 1
ATOM 720 C C . THR A 1 91 ? -8.666 3.141 12.060 1.00 96.62 91 THR A C 1
ATOM 722 O O . THR A 1 91 ? -9.406 2.291 12.550 1.00 96.62 91 THR A O 1
ATOM 725 N N . SER A 1 92 ? -9.164 4.215 11.442 1.00 93.50 92 SER A N 1
ATOM 726 C CA . SER A 1 92 ? -10.596 4.505 11.298 1.00 93.50 92 SER A CA 1
ATOM 727 C C . SER A 1 92 ? -10.870 5.347 10.053 1.00 93.50 92 SER A C 1
ATOM 729 O O . SER A 1 92 ? -10.001 6.091 9.603 1.00 93.50 92 SER A O 1
ATOM 731 N N . PHE A 1 93 ? -12.092 5.231 9.521 1.00 93.12 93 PHE A N 1
ATOM 732 C CA . PHE A 1 93 ? -12.552 5.893 8.290 1.00 93.12 93 PHE A CA 1
ATOM 733 C C . PHE A 1 93 ? -11.644 5.657 7.063 1.00 93.12 93 PHE A C 1
ATOM 735 O O . PHE A 1 93 ? -11.243 6.631 6.420 1.00 93.12 93 PHE A O 1
ATOM 742 N N . PRO A 1 94 ? -11.286 4.399 6.735 1.00 96.19 94 PRO A N 1
ATOM 743 C CA . PRO A 1 94 ? -10.477 4.120 5.554 1.00 96.19 94 PRO A CA 1
ATOM 744 C C . PRO A 1 94 ? -11.262 4.306 4.257 1.00 96.19 94 PRO A C 1
ATOM 746 O O . PRO A 1 94 ? -12.483 4.149 4.223 1.00 96.19 94 PRO A O 1
ATOM 749 N N . ASP A 1 95 ? -10.523 4.540 3.178 1.00 95.50 95 ASP A N 1
ATOM 750 C CA . ASP A 1 95 ? -11.023 4.428 1.807 1.00 95.50 95 ASP A CA 1
ATOM 751 C C . ASP A 1 95 ? -10.839 2.994 1.272 1.00 95.50 95 ASP A C 1
ATOM 753 O O . ASP A 1 95 ? -11.613 2.540 0.432 1.00 95.50 95 ASP A O 1
ATOM 757 N N . LEU A 1 96 ? -9.825 2.269 1.771 1.00 94.81 96 LEU A N 1
ATOM 758 C CA . LEU A 1 96 ? -9.488 0.903 1.361 1.00 94.81 96 LEU A CA 1
ATOM 759 C C . LEU A 1 96 ? -9.051 0.047 2.561 1.00 94.81 96 LEU A C 1
ATOM 761 O O . LEU A 1 96 ? -8.116 0.411 3.279 1.00 94.81 96 LEU A O 1
ATOM 765 N N . ARG A 1 97 ? -9.665 -1.126 2.756 1.00 97.50 97 ARG A N 1
ATOM 766 C CA . ARG A 1 97 ? -9.180 -2.128 3.718 1.00 97.50 97 ARG A CA 1
ATOM 767 C C . ARG A 1 97 ? -8.261 -3.124 3.024 1.00 97.50 97 ARG A C 1
ATOM 769 O O . ARG A 1 97 ? -8.659 -3.797 2.074 1.00 97.50 97 ARG A O 1
ATOM 776 N N . VAL A 1 98 ? -7.036 -3.246 3.516 1.00 97.81 98 VAL A N 1
ATOM 777 C CA . VAL A 1 98 ? -5.995 -4.100 2.940 1.00 97.81 98 VAL A CA 1
ATOM 778 C C . VAL A 1 98 ? -5.644 -5.232 3.892 1.00 97.81 98 VAL A C 1
ATOM 780 O O . VAL A 1 98 ? -5.523 -5.026 5.096 1.00 97.81 98 VAL A O 1
ATOM 783 N N . ARG A 1 99 ? -5.396 -6.418 3.338 1.00 98.25 99 ARG A N 1
ATOM 784 C CA . ARG A 1 99 ? -4.680 -7.494 4.030 1.00 98.25 99 ARG A CA 1
ATOM 785 C C . ARG A 1 99 ? -3.387 -7.800 3.291 1.00 98.25 99 ARG A C 1
ATOM 787 O O . ARG A 1 99 ? -3.436 -8.088 2.098 1.00 98.25 99 ARG A O 1
ATOM 794 N N . PHE A 1 100 ? -2.259 -7.794 3.992 1.00 98.25 100 PHE A N 1
ATOM 795 C CA . PHE A 1 100 ? -0.992 -8.228 3.406 1.00 98.25 100 PHE A CA 1
ATOM 796 C C . PHE A 1 100 ? -0.932 -9.757 3.282 1.00 98.25 100 PHE A C 1
ATOM 798 O O . PHE A 1 100 ? -1.361 -10.474 4.190 1.00 98.25 100 PHE A O 1
ATOM 805 N N . VAL A 1 101 ? -0.449 -10.250 2.141 1.00 97.62 101 VAL A N 1
ATOM 806 C CA . VAL A 1 101 ? -0.359 -11.676 1.801 1.00 97.62 101 VAL A CA 1
ATOM 807 C C . VAL A 1 101 ? 0.937 -11.988 1.054 1.00 97.62 101 VAL A C 1
ATOM 809 O O . VAL A 1 101 ? 1.450 -11.157 0.311 1.00 97.62 101 VAL A O 1
ATOM 812 N N . GLU A 1 102 ? 1.408 -13.226 1.186 1.00 97.25 102 GLU A N 1
ATOM 813 C CA . GLU A 1 102 ? 2.577 -13.732 0.450 1.00 97.25 102 GLU A CA 1
ATOM 814 C C . GLU A 1 102 ? 2.238 -14.179 -0.983 1.00 97.25 102 GLU A C 1
ATOM 816 O O . GLU A 1 102 ? 3.109 -14.228 -1.847 1.00 97.25 102 GLU A O 1
ATOM 821 N N . ALA A 1 103 ? 0.972 -14.511 -1.261 1.00 94.56 103 ALA A N 1
ATOM 822 C CA . ALA A 1 103 ? 0.511 -15.002 -2.559 1.00 94.56 103 ALA A CA 1
ATOM 823 C C . ALA A 1 103 ? -0.962 -14.643 -2.821 1.00 94.56 103 ALA A C 1
ATOM 825 O O . ALA A 1 103 ? -1.707 -14.307 -1.901 1.00 94.56 103 ALA A O 1
ATOM 826 N N . PHE A 1 104 ? -1.383 -14.757 -4.086 1.00 94.12 104 PHE A N 1
ATOM 827 C CA . PHE A 1 104 ? -2.743 -14.457 -4.567 1.00 94.12 104 PHE A CA 1
ATOM 828 C C . PHE A 1 104 ? -3.225 -13.021 -4.250 1.00 94.12 104 PHE A C 1
ATOM 830 O O . PHE A 1 104 ? -4.286 -12.836 -3.638 1.00 94.12 104 PHE A O 1
ATOM 837 N N . PRO A 1 105 ? -2.462 -11.985 -4.661 1.00 96.12 105 PRO A N 1
ATOM 838 C CA . PRO A 1 105 ? -2.885 -10.598 -4.499 1.00 96.12 105 PRO A CA 1
ATOM 839 C C . PRO A 1 105 ? -4.101 -10.268 -5.375 1.00 96.12 105 PRO A C 1
ATOM 841 O O . PRO A 1 105 ? -4.392 -10.953 -6.358 1.00 96.12 105 PRO A O 1
ATOM 844 N N . GLY A 1 106 ? -4.788 -9.182 -5.027 1.00 94.62 106 GLY A N 1
ATOM 845 C CA . GLY A 1 106 ? -5.968 -8.691 -5.735 1.00 94.62 106 GLY A CA 1
ATOM 846 C C . GLY A 1 106 ? -7.244 -8.729 -4.886 1.00 94.62 106 GLY A C 1
ATOM 847 O O . GLY A 1 106 ? -7.182 -8.999 -3.683 1.00 94.62 106 GLY A O 1
ATOM 848 N N . PRO A 1 107 ? -8.402 -8.396 -5.482 1.00 93.06 107 PRO A N 1
ATOM 849 C CA . PRO A 1 107 ? -9.693 -8.458 -4.800 1.00 93.06 107 PRO A CA 1
ATOM 850 C C . PRO A 1 107 ? -9.968 -9.860 -4.228 1.00 93.06 107 PRO A C 1
ATOM 852 O O . PRO A 1 107 ? -9.485 -10.825 -4.829 1.00 93.06 107 PRO A O 1
ATOM 855 N N . PRO A 1 108 ? -10.709 -9.974 -3.105 1.00 86.38 108 PRO A N 1
ATOM 856 C CA . PRO A 1 108 ? -11.103 -11.234 -2.482 1.00 86.38 108 PRO A CA 1
ATOM 857 C C . PRO A 1 108 ? -11.646 -12.299 -3.429 1.00 86.38 108 PRO A C 1
ATOM 859 O O . PRO A 1 108 ? -12.483 -11.962 -4.294 1.00 86.38 108 PRO A O 1
#